Protein AF-A0A7C9CGF1-F1 (afdb_monomer_lite)

InterPro domains:
  IPR000195 Rab-GAP-TBC domain [PF00566] (1-51)
  IPR000195 Rab-GAP-TBC domain [PS50086] (1-29)
  IPR035969 Rab-GAP-TBC domain superfamily [SSF47923] (1-84)

Foldseek 3Di:
DVCCLVVVCPQQEDPVLSVVSLVVQVVCPLHLALSVLLVVLVCVVCVCVCVVVVDDPVRVVVVVNVNRHVDPSVSSSVSSSVVSVVCPVVVVVPDDPPDAGSDRCPPPPPVVPVVPPPD

Structure (mmCIF, N/CA/C/O backbone):
data_AF-A0A7C9CGF1-F1
#
_entry.id   AF-A0A7C9CGF1-F1
#
loop_
_atom_site.group_PDB
_atom_site.id
_atom_site.type_symbol
_atom_site.label_atom_id
_atom_site.label_alt_id
_atom_site.label_comp_id
_atom_site.label_asym_id
_atom_site.label_entity_id
_atom_site.label_seq_id
_atom_site.pdbx_PDB_ins_code
_atom_site.Cartn_x
_atom_site.Cartn_y
_atom_site.Cartn_z
_atom_site.occupancy
_atom_site.B_iso_or_equiv
_atom_site.auth_seq_id
_atom_site.auth_comp_id
_atom_site.auth_asym_id
_atom_site.auth_atom_id
_atom_site.pdbx_PDB_model_num
ATOM 1 N N . CYS A 1 1 ? -0.221 8.014 3.381 1.00 91.88 1 CYS A N 1
ATOM 2 C CA . CYS A 1 1 ? 0.756 7.001 2.913 1.00 91.88 1 CYS A CA 1
ATOM 3 C C . CYS A 1 1 ? 2.222 7.458 2.910 1.00 91.88 1 CYS A C 1
ATOM 5 O O . CYS A 1 1 ? 3.074 6.624 2.642 1.00 91.88 1 CYS A O 1
ATOM 7 N N . PHE A 1 2 ? 2.559 8.718 3.237 1.00 93.88 2 PHE A N 1
ATOM 8 C CA . PHE A 1 2 ? 3.953 9.204 3.202 1.00 93.88 2 PHE A CA 1
ATOM 9 C C . PHE A 1 2 ? 4.937 8.298 3.968 1.00 93.88 2 PHE A C 1
ATOM 11 O O . PHE A 1 2 ? 5.919 7.832 3.399 1.00 93.88 2 PHE A O 1
ATOM 18 N N . ARG A 1 3 ? 4.621 7.964 5.229 1.00 94.88 3 ARG A N 1
ATOM 19 C CA . ARG A 1 3 ? 5.440 7.073 6.071 1.00 94.88 3 ARG A CA 1
ATOM 20 C C . ARG A 1 3 ? 5.625 5.676 5.471 1.00 94.88 3 ARG A C 1
ATOM 22 O O . ARG A 1 3 ? 6.709 5.116 5.586 1.00 94.88 3 ARG A O 1
ATOM 29 N N . TRP A 1 4 ? 4.581 5.127 4.848 1.00 96.62 4 TRP A N 1
ATOM 30 C CA . TRP A 1 4 ? 4.604 3.788 4.254 1.00 96.62 4 TRP A CA 1
ATOM 31 C C . TRP A 1 4 ? 5.586 3.706 3.096 1.00 96.62 4 TRP A C 1
ATOM 33 O O . TRP A 1 4 ? 6.393 2.786 3.058 1.00 96.62 4 TRP A O 1
ATOM 43 N N . ILE A 1 5 ? 5.553 4.693 2.200 1.00 94.75 5 ILE A N 1
ATOM 44 C CA . ILE A 1 5 ? 6.433 4.749 1.031 1.00 94.75 5 ILE A CA 1
ATOM 45 C C . ILE A 1 5 ? 7.870 5.038 1.475 1.00 94.75 5 ILE A C 1
ATOM 47 O O . ILE A 1 5 ? 8.780 4.296 1.121 1.00 94.75 5 ILE A O 1
ATOM 51 N N . LEU A 1 6 ? 8.065 6.058 2.320 1.00 93.75 6 LEU A N 1
ATOM 52 C CA . LEU A 1 6 ? 9.394 6.489 2.765 1.00 93.75 6 LEU A CA 1
ATOM 53 C C . LEU A 1 6 ? 10.161 5.387 3.510 1.00 93.75 6 LEU A C 1
ATOM 55 O O . LEU A 1 6 ? 11.370 5.262 3.353 1.00 93.75 6 LEU A O 1
ATOM 59 N N . MET A 1 7 ? 9.460 4.597 4.326 1.00 94.19 7 MET A N 1
ATOM 60 C CA . MET A 1 7 ? 10.061 3.540 5.146 1.00 94.19 7 MET A CA 1
ATOM 61 C C . MET A 1 7 ? 9.799 2.133 4.597 1.00 94.19 7 MET A C 1
ATOM 63 O O . MET A 1 7 ? 10.061 1.165 5.307 1.00 94.19 7 MET A O 1
ATOM 67 N N . GLN A 1 8 ? 9.218 2.011 3.398 1.00 93.94 8 GLN A N 1
ATOM 68 C CA . GLN A 1 8 ? 8.784 0.743 2.792 1.00 93.94 8 GLN A CA 1
ATOM 69 C C . GLN A 1 8 ? 8.085 -0.188 3.791 1.00 93.94 8 GLN A C 1
ATOM 71 O O . GLN A 1 8 ? 8.501 -1.324 4.007 1.00 93.94 8 GLN A O 1
ATOM 76 N N . PHE A 1 9 ? 7.061 0.345 4.465 1.00 96.75 9 PHE A N 1
ATOM 77 C CA . PHE A 1 9 ? 6.241 -0.338 5.475 1.00 96.75 9 PHE A CA 1
ATOM 78 C C . PHE A 1 9 ? 6.984 -0.897 6.705 1.00 96.75 9 PHE A C 1
ATOM 80 O O . PHE A 1 9 ? 6.344 -1.483 7.575 1.00 96.75 9 PHE A O 1
ATOM 87 N N . LYS A 1 10 ? 8.283 -0.620 6.888 1.00 95.38 10 LYS A N 1
ATOM 88 C CA . LYS A 1 10 ? 9.075 -1.090 8.045 1.00 95.38 10 LYS A CA 1
ATOM 89 C C . LYS A 1 10 ? 8.490 -0.721 9.412 1.00 95.38 10 LYS A C 1
ATOM 91 O O . LYS A 1 10 ? 8.780 -1.376 10.406 1.00 95.38 10 LYS A O 1
ATOM 96 N N . ARG A 1 11 ? 7.719 0.369 9.489 1.00 96.38 11 ARG A N 1
ATOM 97 C CA . ARG A 1 11 ? 7.054 0.813 10.726 1.00 96.38 11 ARG A CA 1
ATOM 98 C C . ARG A 1 11 ? 5.650 0.241 10.910 1.00 96.38 11 ARG A C 1
ATOM 100 O O . ARG A 1 11 ? 5.061 0.503 11.946 1.00 96.38 11 ARG A O 1
ATOM 107 N N . GLU A 1 12 ? 5.125 -0.483 9.927 1.00 96.44 12 GLU A N 1
ATOM 108 C CA . GLU A 1 12 ? 3.760 -1.021 9.934 1.00 96.44 12 GLU A CA 1
ATOM 109 C C . GLU A 1 12 ? 3.708 -2.533 10.141 1.00 96.44 12 GLU A C 1
ATOM 111 O O . GLU A 1 12 ? 2.661 -3.047 10.517 1.00 96.44 12 GLU A O 1
ATOM 116 N N . LEU A 1 13 ? 4.810 -3.233 9.879 1.00 97.06 13 LEU A N 1
ATOM 117 C CA . LEU A 1 13 ? 4.887 -4.690 9.859 1.00 97.06 13 LEU A CA 1
ATOM 118 C C . LEU A 1 13 ? 5.853 -5.202 10.927 1.00 97.06 13 LEU A C 1
ATOM 120 O O . LEU A 1 13 ? 6.740 -4.475 11.389 1.00 97.06 13 LEU A O 1
ATOM 124 N N . ARG A 1 14 ? 5.716 -6.478 11.299 1.00 96.31 14 ARG A N 1
ATOM 125 C CA . ARG A 1 14 ? 6.732 -7.157 12.110 1.00 96.31 14 ARG A CA 1
ATOM 126 C C . ARG A 1 14 ? 8.006 -7.339 11.290 1.00 96.31 14 ARG A C 1
ATOM 128 O O . ARG A 1 14 ? 8.029 -7.158 10.073 1.00 96.31 14 ARG A O 1
ATOM 135 N N . TYR A 1 15 ? 9.091 -7.692 11.971 1.00 95.56 15 TYR A N 1
ATOM 136 C CA . TYR A 1 15 ? 10.398 -7.832 11.334 1.00 95.56 15 TYR A CA 1
ATOM 137 C C . TYR A 1 15 ? 10.380 -8.849 10.181 1.00 95.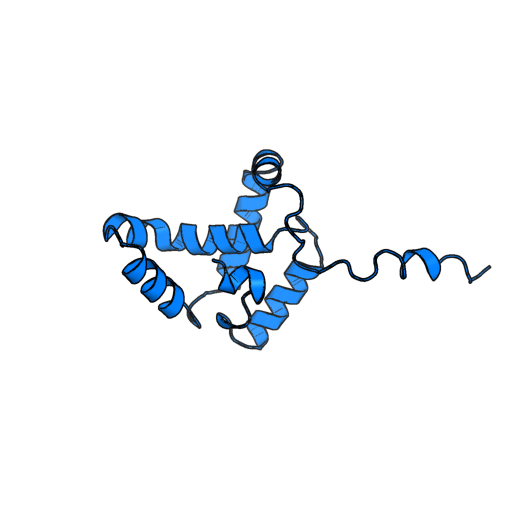56 15 TYR A C 1
ATOM 139 O O . TYR A 1 15 ? 10.770 -8.501 9.073 1.00 95.56 15 TYR A O 1
ATOM 147 N N . GLU A 1 16 ? 9.853 -10.051 10.416 1.00 97.25 16 GLU A N 1
ATOM 148 C CA . GLU A 1 16 ? 9.777 -11.125 9.411 1.00 97.25 16 GLU A CA 1
ATOM 149 C C . GLU A 1 16 ? 8.906 -10.734 8.208 1.00 97.25 16 GLU A C 1
ATOM 151 O O . GLU A 1 16 ? 9.317 -10.888 7.063 1.00 97.25 16 GLU A O 1
ATOM 156 N N . GLU A 1 17 ? 7.747 -10.123 8.461 1.00 97.56 17 GLU A N 1
ATOM 157 C CA . GLU A 1 17 ? 6.846 -9.609 7.418 1.00 97.56 17 GLU A CA 1
ATOM 158 C C . GLU A 1 17 ? 7.490 -8.486 6.597 1.00 97.56 17 GLU A C 1
ATOM 160 O O . GLU A 1 17 ? 7.263 -8.380 5.394 1.00 97.56 17 GLU A O 1
ATOM 165 N N . THR A 1 18 ? 8.310 -7.648 7.239 1.00 97.31 18 THR A N 1
ATOM 166 C CA . THR A 1 18 ? 9.072 -6.600 6.551 1.00 97.31 18 THR A CA 1
ATOM 167 C C . THR A 1 18 ? 10.103 -7.213 5.607 1.00 97.31 18 THR A C 1
ATOM 169 O O . THR A 1 18 ? 10.244 -6.732 4.487 1.00 97.31 18 THR A O 1
ATOM 172 N N . LEU A 1 19 ? 10.813 -8.263 6.040 1.00 96.88 19 LEU A N 1
ATOM 173 C CA . LEU A 1 19 ? 11.790 -8.956 5.195 1.00 96.88 19 LEU A CA 1
ATOM 174 C C . LEU A 1 19 ? 11.114 -9.587 3.975 1.00 96.88 19 LEU A C 1
ATOM 176 O O . LEU A 1 19 ? 11.542 -9.318 2.857 1.00 96.88 19 LEU A O 1
ATOM 180 N N . LEU A 1 20 ? 10.016 -10.320 4.184 1.00 96.75 20 LEU A N 1
ATOM 181 C CA . LEU A 1 20 ? 9.232 -10.924 3.102 1.00 96.75 20 LEU A CA 1
ATOM 182 C C . LEU A 1 20 ? 8.756 -9.867 2.102 1.00 96.75 20 LEU A C 1
ATOM 184 O O . LEU A 1 20 ? 8.906 -10.022 0.891 1.00 96.75 20 LEU A O 1
ATOM 188 N N . LEU A 1 21 ? 8.205 -8.757 2.600 1.00 97.25 21 LEU A N 1
ATOM 189 C CA . LEU A 1 21 ? 7.769 -7.666 1.738 1.00 97.25 21 LEU A CA 1
ATOM 190 C C . LEU A 1 21 ? 8.926 -7.122 0.891 1.00 97.25 21 LEU A C 1
ATOM 192 O O . LEU A 1 21 ? 8.753 -6.865 -0.299 1.00 97.25 21 LEU A O 1
ATOM 196 N N . TRP A 1 22 ? 10.093 -6.913 1.493 1.00 96.00 22 TRP A N 1
ATOM 197 C CA . TRP A 1 22 ? 11.251 -6.371 0.788 1.00 96.00 22 TRP A CA 1
ATOM 198 C C . TRP A 1 22 ? 11.790 -7.329 -0.273 1.00 96.00 22 TRP A C 1
ATOM 200 O O . TRP A 1 22 ? 12.086 -6.877 -1.377 1.00 96.00 22 TRP A O 1
ATOM 210 N N . GLU A 1 23 ? 11.832 -8.633 0.006 1.00 95.50 23 GLU A N 1
ATOM 211 C CA . GLU A 1 23 ? 12.182 -9.655 -0.988 1.00 95.50 23 GLU A CA 1
ATOM 212 C C . GLU A 1 23 ? 11.287 -9.543 -2.227 1.00 95.50 23 GLU A C 1
ATOM 214 O O . GLU A 1 23 ? 11.789 -9.448 -3.346 1.00 95.50 23 GLU A O 1
ATOM 219 N N . VAL A 1 24 ? 9.968 -9.439 -2.032 1.00 95.69 24 VAL A N 1
ATOM 220 C CA . VAL A 1 24 ? 9.007 -9.272 -3.132 1.00 95.69 24 VAL A CA 1
ATOM 221 C C . VAL A 1 24 ? 9.219 -7.943 -3.865 1.00 95.69 24 VAL A C 1
ATOM 223 O O . VAL A 1 24 ? 9.327 -7.924 -5.093 1.00 95.69 24 VAL A O 1
ATOM 226 N N . LEU A 1 25 ? 9.314 -6.827 -3.135 1.00 95.38 25 LEU A N 1
ATOM 227 C CA . LEU A 1 25 ? 9.446 -5.485 -3.711 1.00 95.38 25 LEU A CA 1
ATOM 228 C C . LEU A 1 25 ? 10.710 -5.297 -4.552 1.00 95.38 25 LEU A C 1
ATOM 230 O O . LEU A 1 25 ? 10.686 -4.503 -5.497 1.00 95.38 25 LEU A O 1
ATOM 234 N N . TRP A 1 26 ? 11.804 -5.964 -4.192 1.00 93.25 26 TRP A N 1
ATOM 235 C CA . TRP A 1 26 ? 13.101 -5.814 -4.850 1.00 93.25 26 TRP A CA 1
ATOM 236 C C . TRP A 1 26 ? 13.299 -6.764 -6.032 1.00 93.25 26 TRP A C 1
ATOM 238 O O . TRP A 1 26 ? 14.200 -6.540 -6.834 1.00 93.25 26 TRP A O 1
ATOM 248 N N . THR A 1 27 ? 12.436 -7.774 -6.203 1.00 92.38 27 THR A N 1
ATOM 249 C CA . THR A 1 27 ? 12.437 -8.598 -7.427 1.00 92.38 27 THR A CA 1
ATOM 250 C C . THR A 1 27 ? 12.005 -7.822 -8.669 1.00 92.38 27 THR A C 1
ATOM 252 O O . THR A 1 27 ? 12.331 -8.226 -9.782 1.00 92.38 27 THR A O 1
ATOM 255 N N . HIS A 1 28 ? 11.229 -6.745 -8.488 1.00 91.69 28 HIS A N 1
ATOM 256 C CA . HIS A 1 28 ? 10.596 -5.981 -9.566 1.00 91.69 28 HIS A CA 1
ATOM 257 C C . HIS A 1 28 ? 9.816 -6.840 -10.576 1.00 91.69 28 HIS A C 1
ATOM 259 O O . HIS A 1 28 ? 9.632 -6.429 -11.717 1.00 91.69 28 HIS A O 1
ATOM 265 N N . HIS A 1 29 ? 9.327 -8.013 -10.156 1.00 89.81 29 HIS A N 1
ATOM 266 C CA . HIS A 1 29 ? 8.724 -8.991 -11.061 1.00 89.81 29 HIS A CA 1
ATOM 267 C C . HIS A 1 29 ? 7.526 -8.434 -11.851 1.00 89.81 29 HIS A C 1
ATOM 269 O O . HIS A 1 29 ? 7.419 -8.672 -13.050 1.00 89.81 29 HIS A O 1
ATOM 275 N N . LEU A 1 30 ? 6.649 -7.671 -11.186 1.00 92.62 30 LEU A N 1
ATOM 276 C CA . LEU A 1 30 ? 5.475 -7.046 -11.810 1.00 92.62 30 LEU A CA 1
ATOM 277 C C . LEU A 1 30 ? 5.737 -5.599 -12.243 1.00 92.62 30 LEU A C 1
ATOM 279 O O . LEU A 1 30 ? 5.311 -5.170 -13.310 1.00 92.62 30 LEU A O 1
ATOM 283 N N . THR A 1 31 ? 6.384 -4.818 -11.377 1.00 94.12 31 THR A N 1
ATOM 284 C CA . THR A 1 31 ? 6.668 -3.394 -11.588 1.00 94.12 31 THR A CA 1
ATOM 285 C C . THR A 1 31 ? 7.679 -2.903 -10.551 1.00 94.12 31 THR A C 1
ATOM 287 O O . THR A 1 31 ? 7.729 -3.399 -9.421 1.00 94.12 31 THR A O 1
ATOM 290 N N . GLU A 1 32 ? 8.448 -1.872 -10.897 1.00 94.25 32 GLU A N 1
ATOM 291 C CA . GLU A 1 32 ? 9.348 -1.189 -9.964 1.00 94.25 32 GLU A CA 1
ATOM 292 C C . GLU A 1 32 ? 8.617 -0.349 -8.896 1.00 94.25 32 GLU A C 1
ATOM 294 O O . GLU A 1 32 ? 9.199 0.040 -7.880 1.00 94.25 32 GLU A O 1
ATOM 299 N N . HIS A 1 33 ? 7.311 -0.121 -9.079 1.00 96.00 33 HIS A N 1
ATOM 300 C CA . HIS A 1 33 ? 6.472 0.690 -8.194 1.00 96.00 33 HIS A CA 1
ATOM 301 C C . HIS A 1 33 ? 5.423 -0.123 -7.418 1.00 96.00 33 HIS A C 1
ATOM 303 O O . HIS A 1 33 ? 4.397 0.417 -7.001 1.00 96.00 33 HIS A O 1
ATOM 309 N N . LEU A 1 34 ? 5.670 -1.417 -7.174 1.00 96.50 34 LEU A N 1
ATOM 310 C CA . LEU A 1 34 ? 4.705 -2.311 -6.510 1.00 96.50 34 LEU A CA 1
ATOM 311 C C . LEU A 1 34 ? 4.266 -1.786 -5.128 1.00 96.50 34 LEU A C 1
ATOM 313 O O . LEU A 1 34 ? 3.109 -1.916 -4.738 1.00 96.50 34 LEU A O 1
ATOM 317 N N . HIS A 1 35 ? 5.157 -1.090 -4.421 1.00 96.31 35 HIS A N 1
ATOM 318 C CA . HIS A 1 35 ? 4.880 -0.436 -3.141 1.00 96.31 35 HIS A CA 1
ATOM 319 C C . HIS A 1 35 ? 3.714 0.579 -3.190 1.00 96.31 35 HIS A C 1
ATOM 321 O O . HIS A 1 35 ? 3.026 0.771 -2.182 1.00 96.31 35 HIS A O 1
ATOM 327 N N . LEU A 1 36 ? 3.442 1.201 -4.345 1.00 97.31 36 LEU A N 1
ATOM 328 C CA . LEU A 1 36 ? 2.279 2.076 -4.536 1.00 97.31 36 LEU A CA 1
ATOM 329 C C . LEU A 1 36 ? 0.978 1.269 -4.595 1.00 97.31 36 LEU A C 1
ATOM 331 O O . LEU A 1 36 ? -0.003 1.640 -3.950 1.00 97.31 36 LEU A O 1
ATOM 335 N N . TYR A 1 37 ? 0.982 0.132 -5.292 1.00 97.88 37 TYR A N 1
ATOM 336 C CA . TYR A 1 37 ? -0.166 -0.777 -5.350 1.00 97.88 37 TYR A CA 1
ATOM 337 C C . TYR A 1 37 ? -0.486 -1.370 -3.977 1.00 97.88 37 TYR A C 1
ATOM 339 O O . TYR A 1 37 ? -1.657 -1.482 -3.628 1.00 97.88 37 TYR A O 1
ATOM 347 N N . ILE A 1 38 ? 0.527 -1.640 -3.150 1.00 97.81 38 ILE A N 1
ATOM 348 C CA . ILE A 1 38 ? 0.338 -2.048 -1.748 1.00 97.81 38 ILE A CA 1
ATOM 349 C C . ILE A 1 38 ? -0.366 -0.944 -0.951 1.00 97.81 38 ILE A C 1
ATOM 351 O O . ILE A 1 38 ? -1.319 -1.221 -0.225 1.00 97.81 38 ILE A O 1
ATOM 355 N N . CYS A 1 39 ? 0.025 0.325 -1.123 1.00 97.56 39 CYS A N 1
ATOM 356 C CA . CYS A 1 39 ? -0.686 1.441 -0.488 1.00 97.56 39 CYS A CA 1
ATOM 357 C C . CYS A 1 39 ? -2.166 1.469 -0.900 1.00 97.56 39 CYS A C 1
ATOM 359 O O . CYS A 1 39 ? -3.040 1.654 -0.051 1.00 97.56 39 CYS A O 1
ATOM 361 N N . VAL A 1 40 ? -2.453 1.272 -2.191 1.00 97.31 40 VAL A N 1
ATOM 362 C CA . VAL A 1 40 ? -3.826 1.228 -2.709 1.00 97.31 40 VAL A CA 1
ATOM 363 C C . VAL A 1 40 ? -4.583 0.022 -2.157 1.00 97.31 40 VAL A C 1
ATOM 365 O O . VAL A 1 40 ? -5.727 0.188 -1.747 1.00 97.31 40 VAL A O 1
ATOM 368 N N . ALA A 1 41 ? -3.968 -1.159 -2.082 1.00 98.12 41 ALA A N 1
ATOM 369 C CA . ALA A 1 41 ? -4.577 -2.366 -1.527 1.00 98.12 41 ALA A CA 1
ATOM 370 C C . ALA A 1 41 ? -5.019 -2.160 -0.070 1.00 98.12 41 ALA A C 1
ATOM 372 O O . ALA A 1 41 ? -6.183 -2.406 0.264 1.00 98.12 41 ALA A O 1
ATOM 373 N N . VAL A 1 42 ? -4.146 -1.595 0.775 1.00 97.50 42 VAL A N 1
ATOM 374 C CA . VAL A 1 42 ? -4.489 -1.267 2.169 1.00 97.50 42 VAL A CA 1
ATOM 375 C C . VAL A 1 42 ? -5.642 -0.261 2.225 1.00 97.50 42 VAL A C 1
ATOM 377 O O . VAL A 1 42 ? -6.625 -0.483 2.932 1.00 97.50 42 VAL A O 1
ATOM 380 N N . LEU A 1 43 ? -5.584 0.830 1.454 1.00 96.56 43 LEU A N 1
ATOM 381 C CA . LEU A 1 43 ? -6.662 1.828 1.439 1.00 96.56 43 LEU A CA 1
ATOM 382 C C . LEU A 1 43 ? -7.987 1.252 0.909 1.00 96.56 43 LEU A C 1
ATOM 384 O O . LEU A 1 43 ? -9.046 1.540 1.470 1.00 96.56 43 LEU A O 1
ATOM 388 N N . LYS A 1 44 ? -7.941 0.398 -0.123 1.00 96.44 44 LYS A N 1
ATOM 389 C CA . LYS A 1 44 ? -9.104 -0.294 -0.702 1.00 96.44 44 LYS A CA 1
ATOM 390 C C . LYS A 1 44 ? -9.791 -1.158 0.353 1.00 96.44 44 LYS A C 1
ATOM 392 O O . LYS A 1 44 ? -11.015 -1.088 0.475 1.00 96.44 44 LYS A O 1
ATOM 397 N N . LYS A 1 45 ? -9.016 -1.904 1.153 1.00 96.50 45 LYS A N 1
ATOM 398 C CA . LYS A 1 45 ? -9.515 -2.755 2.248 1.00 96.50 45 LYS A CA 1
ATOM 399 C C . LYS A 1 45 ? -10.330 -1.964 3.275 1.00 96.50 45 LYS A C 1
ATOM 401 O O . LYS A 1 45 ? -11.369 -2.434 3.731 1.00 96.50 45 LYS A O 1
ATOM 406 N N . TYR A 1 46 ? -9.911 -0.740 3.597 1.00 95.56 46 TYR A N 1
ATOM 407 C CA . TYR A 1 46 ? -10.574 0.098 4.605 1.00 95.56 46 TYR A CA 1
ATOM 408 C C . TYR A 1 46 ? -11.504 1.177 4.033 1.00 95.56 46 TYR A C 1
ATOM 410 O O . TYR A 1 46 ? -12.072 1.959 4.801 1.00 95.56 46 TYR A O 1
ATOM 418 N N . ARG A 1 47 ? -11.735 1.199 2.712 1.00 95.44 47 ARG A N 1
ATOM 419 C CA . ARG A 1 47 ? -12.487 2.265 2.022 1.00 95.44 47 ARG A CA 1
ATOM 420 C C . ARG A 1 47 ? -13.861 2.539 2.644 1.00 95.44 47 ARG A C 1
ATOM 422 O O . ARG A 1 47 ? -14.238 3.691 2.826 1.00 95.44 47 ARG A O 1
ATOM 429 N N . ASN A 1 48 ? -14.600 1.483 3.000 1.00 94.38 48 ASN A N 1
ATOM 430 C CA . ASN A 1 48 ? -15.970 1.606 3.503 1.00 94.38 48 ASN A CA 1
ATOM 431 C C . ASN A 1 48 ? -15.981 2.228 4.904 1.00 94.38 48 ASN A C 1
ATOM 433 O O . ASN A 1 48 ? -16.881 2.995 5.221 1.00 94.38 48 ASN A O 1
ATOM 437 N N . LYS A 1 49 ? -14.964 1.938 5.726 1.00 93.19 49 LYS A N 1
ATOM 438 C CA . LYS A 1 49 ? -14.813 2.535 7.056 1.00 93.19 49 LYS A CA 1
ATOM 439 C C . LYS A 1 49 ? -14.426 4.008 6.946 1.00 93.19 49 LYS A C 1
ATOM 441 O O . LYS A 1 49 ? -15.031 4.836 7.613 1.00 93.19 49 LYS A O 1
ATOM 446 N N . ILE A 1 50 ? -13.469 4.328 6.073 1.00 92.88 50 ILE A N 1
ATOM 447 C CA . ILE A 1 50 ? -13.002 5.704 5.850 1.00 92.88 50 ILE A CA 1
ATOM 448 C C . ILE A 1 50 ? -14.154 6.588 5.352 1.00 92.88 50 ILE A C 1
ATOM 450 O O . ILE A 1 50 ? -14.428 7.634 5.937 1.00 92.88 50 ILE A O 1
ATOM 454 N N . MET A 1 51 ? -14.864 6.144 4.308 1.00 93.25 51 MET A N 1
ATOM 455 C CA . MET A 1 51 ? -15.962 6.910 3.708 1.00 93.25 51 MET A CA 1
ATOM 456 C C . MET A 1 51 ? -17.235 6.886 4.558 1.00 93.25 51 MET A C 1
ATOM 458 O O . MET A 1 51 ? -17.912 7.902 4.661 1.00 93.25 51 MET A O 1
ATOM 462 N N . GLY A 1 52 ? -17.558 5.756 5.193 1.00 91.50 52 GLY A N 1
ATOM 463 C CA . GLY A 1 52 ? -18.761 5.620 6.018 1.00 91.50 52 GLY A CA 1
ATOM 464 C C . GLY A 1 52 ? -18.719 6.465 7.291 1.00 91.50 52 GLY A C 1
ATOM 465 O O . GLY A 1 52 ? -19.742 7.010 7.689 1.00 91.50 52 GLY A O 1
ATOM 466 N N . VAL A 1 53 ? -17.537 6.617 7.899 1.00 89.12 53 VAL A N 1
ATOM 467 C CA . VAL A 1 53 ? -17.326 7.492 9.067 1.00 89.12 53 VAL A CA 1
ATOM 468 C C . VAL A 1 53 ? -17.145 8.961 8.656 1.00 89.12 53 VAL A C 1
ATOM 470 O O . VAL A 1 53 ? -17.223 9.833 9.512 1.00 89.12 53 VAL A O 1
ATOM 473 N N . GLN A 1 54 ? -16.936 9.245 7.363 1.00 90.12 54 GLN A N 1
ATOM 474 C CA . GLN A 1 54 ? -16.578 10.576 6.854 1.00 90.12 54 GLN A CA 1
ATOM 475 C C . GLN A 1 54 ? -15.398 11.174 7.633 1.00 90.12 54 GLN A C 1
ATOM 477 O O . GLN A 1 54 ? -15.476 12.273 8.175 1.00 90.12 54 GLN A O 1
ATOM 482 N N . MET A 1 55 ? -14.310 10.401 7.731 1.00 93.06 55 MET A N 1
ATOM 483 C CA . MET A 1 55 ? -13.133 10.803 8.502 1.00 93.06 55 MET A CA 1
ATOM 484 C C . MET A 1 55 ? -12.531 12.097 7.945 1.00 93.06 55 MET A C 1
ATOM 486 O O . MET A 1 55 ? -12.214 12.177 6.756 1.00 93.06 55 MET A O 1
ATOM 490 N N . ASP A 1 56 ? -12.322 13.077 8.821 1.00 93.94 56 ASP A N 1
ATOM 491 C CA . ASP A 1 56 ? -11.472 14.227 8.533 1.00 93.94 56 ASP A CA 1
ATOM 492 C C . ASP A 1 56 ? -9.987 13.823 8.535 1.00 93.94 56 ASP A C 1
ATOM 494 O O . ASP A 1 56 ? -9.626 12.670 8.794 1.00 93.94 56 ASP A O 1
ATOM 498 N N . PHE A 1 57 ? -9.105 14.766 8.201 1.00 93.75 57 PHE A N 1
ATOM 499 C CA . PHE A 1 57 ? -7.679 14.477 8.048 1.00 93.75 57 PHE A CA 1
ATOM 500 C C . PHE A 1 57 ? -7.051 13.894 9.322 1.00 93.75 57 PHE A C 1
ATOM 502 O O . PHE A 1 57 ? -6.324 12.902 9.243 1.00 93.75 57 PHE A O 1
ATOM 509 N N . ASP A 1 58 ? -7.358 14.464 10.487 1.00 95.44 58 ASP A N 1
ATOM 510 C CA . ASP A 1 58 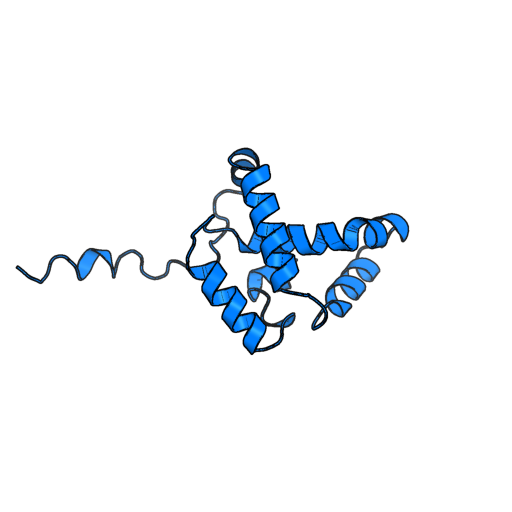? -6.783 14.030 11.761 1.00 95.44 58 ASP A CA 1
ATOM 511 C C . ASP A 1 58 ? -7.294 12.645 12.166 1.00 95.44 58 ASP A C 1
ATOM 513 O O . ASP A 1 58 ? -6.508 11.781 12.573 1.00 95.44 58 ASP A O 1
ATOM 517 N N . THR A 1 59 ? -8.592 12.384 11.982 1.00 95.31 59 THR A N 1
ATOM 518 C CA . THR A 1 59 ? -9.181 11.067 12.248 1.00 95.31 59 THR A CA 1
ATOM 519 C C . THR A 1 59 ? -8.623 10.016 11.299 1.00 95.31 59 THR A C 1
ATOM 521 O O . THR A 1 59 ? -8.269 8.919 11.735 1.00 95.31 59 THR A O 1
ATOM 524 N N . LEU A 1 60 ? -8.484 10.348 10.013 1.00 95.50 60 LEU A N 1
ATOM 525 C CA . LEU A 1 60 ? -7.879 9.461 9.026 1.00 95.50 60 LEU A CA 1
ATOM 526 C C . LEU A 1 60 ? -6.422 9.164 9.383 1.00 95.50 60 LEU A C 1
ATOM 528 O O . LEU A 1 60 ? -6.005 8.009 9.340 1.00 95.50 60 LEU A O 1
ATOM 532 N N . LEU A 1 61 ? -5.644 10.177 9.764 1.00 95.38 61 LEU A N 1
ATOM 533 C CA . LEU A 1 61 ? -4.246 10.000 10.142 1.00 95.38 61 LEU A CA 1
ATOM 534 C C . LEU A 1 61 ? -4.110 9.120 11.390 1.00 95.38 61 LEU A C 1
ATOM 536 O O . LEU A 1 61 ? -3.276 8.213 11.408 1.00 95.38 61 LEU A O 1
ATOM 540 N N . LYS A 1 62 ? -4.948 9.344 12.409 1.00 95.38 62 LYS A N 1
ATOM 541 C CA . LYS A 1 62 ? -5.008 8.495 13.603 1.00 95.38 62 LYS A CA 1
ATOM 542 C C . LYS A 1 62 ? -5.360 7.055 13.237 1.00 95.38 62 LYS A C 1
ATOM 544 O O . LYS A 1 62 ? -4.632 6.147 13.623 1.00 95.38 62 LYS A O 1
ATOM 549 N N . PHE A 1 63 ? -6.397 6.856 12.428 1.00 95.56 63 PHE A N 1
ATOM 550 C CA . PHE A 1 63 ? -6.811 5.536 11.963 1.00 95.56 63 PHE A CA 1
ATOM 551 C C . PHE A 1 63 ? -5.691 4.811 11.204 1.00 95.56 63 PHE A C 1
ATOM 553 O O . PHE A 1 63 ? -5.402 3.655 11.490 1.00 95.56 63 PHE A O 1
ATOM 560 N N . ILE A 1 64 ? -5.016 5.492 10.274 1.00 95.62 64 ILE A N 1
ATOM 561 C CA . ILE A 1 64 ? -3.886 4.932 9.521 1.00 95.62 64 ILE A CA 1
ATOM 562 C C . ILE A 1 64 ? -2.726 4.551 1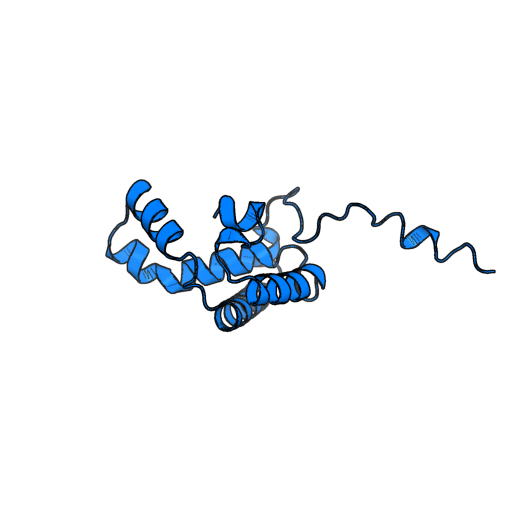0.449 1.00 95.62 64 ILE A C 1
ATOM 564 O O . ILE A 1 64 ? -2.092 3.522 10.235 1.00 95.62 64 ILE A O 1
ATOM 568 N N . ASN A 1 65 ? -2.453 5.346 11.486 1.00 95.00 65 ASN A N 1
ATOM 569 C CA . ASN A 1 65 ? -1.436 5.012 12.484 1.00 95.00 65 ASN A CA 1
ATOM 570 C C . ASN A 1 65 ? -1.827 3.795 13.332 1.00 95.00 65 ASN A C 1
ATOM 572 O O . ASN A 1 65 ? -0.963 2.995 13.672 1.00 95.00 65 ASN A O 1
ATOM 576 N N . GLU A 1 66 ? -3.110 3.636 13.649 1.00 95.94 66 GLU A N 1
ATOM 577 C CA . GLU A 1 66 ? -3.640 2.473 14.372 1.00 95.94 66 GLU A CA 1
ATOM 578 C C . GLU A 1 66 ? -3.601 1.176 13.544 1.00 95.94 66 GLU A C 1
ATOM 580 O O . GLU A 1 66 ? -3.781 0.102 14.106 1.00 95.94 66 GLU A O 1
ATOM 585 N N . LEU A 1 67 ? -3.339 1.235 12.231 1.00 95.44 67 LEU A N 1
ATOM 586 C CA . LEU A 1 67 ? -3.147 0.035 11.405 1.00 95.44 67 LEU A CA 1
ATOM 587 C C . LEU A 1 67 ? -1.777 -0.626 11.599 1.00 95.44 67 LEU A C 1
ATOM 589 O O . LEU A 1 67 ? -1.593 -1.764 11.166 1.00 95.44 67 LEU A O 1
ATOM 593 N N . THR A 1 68 ? -0.817 0.057 12.226 1.00 95.31 68 THR A N 1
ATOM 594 C CA . THR A 1 68 ? 0.506 -0.503 12.517 1.00 95.31 68 THR A CA 1
ATOM 595 C C . THR A 1 68 ? 0.375 -1.838 13.263 1.00 95.31 68 THR A C 1
ATOM 597 O O . THR A 1 68 ? -0.291 -1.918 14.290 1.00 95.31 68 THR A O 1
ATOM 600 N N . GLY A 1 69 ? 1.014 -2.895 12.756 1.00 94.12 69 GLY A N 1
ATOM 601 C CA . GLY A 1 69 ? 0.961 -4.246 13.325 1.00 94.12 69 GLY A CA 1
ATOM 602 C C . GLY A 1 69 ? -0.313 -5.036 13.004 1.00 94.12 69 GLY A C 1
ATOM 603 O O . GLY A 1 69 ? -0.417 -6.193 13.398 1.00 94.12 69 GLY A O 1
ATOM 604 N N . HIS A 1 70 ? -1.268 -4.442 12.283 1.00 96.00 70 HIS A N 1
ATOM 605 C CA . HIS A 1 70 ? -2.547 -5.063 11.919 1.00 96.00 70 HIS A CA 1
ATOM 606 C C . HIS A 1 70 ? -2.717 -5.270 10.405 1.00 96.00 70 HIS A C 1
ATOM 608 O O . HIS A 1 70 ? -3.767 -5.742 9.956 1.00 96.00 70 HIS A O 1
ATOM 614 N N . IL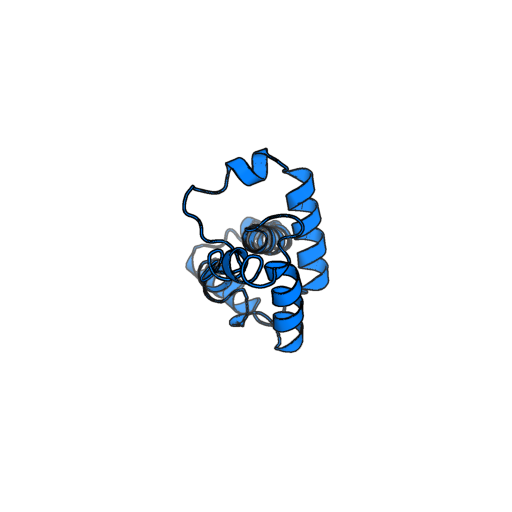E A 1 71 ? -1.708 -4.913 9.606 1.00 96.62 71 ILE A N 1
ATOM 615 C CA . ILE A 1 71 ? -1.706 -5.152 8.162 1.00 96.62 71 ILE A CA 1
ATOM 616 C C . ILE A 1 71 ? -1.304 -6.606 7.905 1.00 96.62 71 ILE A C 1
ATOM 618 O O . ILE A 1 71 ? -0.160 -6.988 8.113 1.00 96.62 71 ILE A O 1
ATOM 622 N N . ASP A 1 72 ? -2.252 -7.392 7.403 1.00 96.75 72 ASP A N 1
ATOM 623 C CA . ASP A 1 72 ? -1.996 -8.718 6.838 1.00 96.75 72 ASP A CA 1
ATOM 624 C C . ASP A 1 72 ? -1.274 -8.560 5.494 1.00 96.75 72 ASP A C 1
ATOM 626 O O . ASP A 1 72 ? -1.886 -8.158 4.497 1.00 96.75 72 ASP A O 1
ATOM 630 N N . ILE A 1 73 ? 0.039 -8.794 5.492 1.00 97.12 73 ILE A N 1
ATOM 631 C CA . ILE A 1 73 ? 0.882 -8.503 4.335 1.00 97.12 73 ILE A CA 1
ATOM 632 C C . ILE A 1 73 ? 0.667 -9.478 3.179 1.00 97.12 73 ILE A C 1
ATOM 634 O O . ILE A 1 73 ? 0.673 -9.042 2.031 1.00 97.12 73 ILE A O 1
ATOM 638 N N . GLU A 1 74 ? 0.406 -10.756 3.455 1.00 96.62 74 GLU A N 1
ATOM 639 C CA . GLU A 1 74 ? 0.188 -11.767 2.416 1.00 96.62 74 GLU A CA 1
ATOM 640 C C . GLU A 1 74 ? -1.092 -11.462 1.636 1.00 96.62 74 GLU A C 1
ATOM 642 O O . GLU A 1 74 ? -1.068 -11.350 0.408 1.00 96.62 74 GLU A O 1
ATOM 647 N N . ALA A 1 75 ? -2.196 -11.205 2.346 1.00 97.62 75 ALA A N 1
ATOM 648 C CA . ALA A 1 75 ? -3.448 -10.808 1.707 1.00 97.62 75 ALA A CA 1
ATOM 649 C C . ALA A 1 75 ? -3.308 -9.476 0.952 1.00 97.62 75 ALA A C 1
ATOM 651 O O . ALA A 1 75 ? -3.860 -9.306 -0.135 1.00 97.62 75 ALA A O 1
ATOM 652 N N . THR A 1 76 ? -2.551 -8.527 1.513 1.00 98.12 76 THR A N 1
ATOM 653 C CA . THR A 1 76 ? -2.327 -7.219 0.881 1.00 98.12 76 THR A CA 1
ATOM 654 C C . THR A 1 76 ? -1.500 -7.341 -0.400 1.00 98.12 76 THR A C 1
ATOM 656 O O . THR A 1 76 ? -1.790 -6.637 -1.366 1.00 98.12 76 THR A O 1
ATOM 659 N N . LEU A 1 77 ? -0.498 -8.225 -0.437 1.00 97.81 77 LEU A N 1
ATOM 660 C CA . LEU A 1 77 ? 0.306 -8.491 -1.632 1.00 97.81 77 LEU A CA 1
ATOM 661 C C . LEU A 1 77 ? -0.535 -9.110 -2.749 1.00 97.81 77 LEU A C 1
ATOM 663 O O . LEU A 1 77 ? -0.462 -8.627 -3.876 1.00 97.81 77 LEU A O 1
ATOM 667 N N . LEU A 1 78 ? -1.392 -10.085 -2.430 1.00 98.00 78 LEU A N 1
ATOM 668 C CA . LEU A 1 78 ? -2.324 -10.674 -3.401 1.00 98.00 78 LEU A CA 1
ATOM 669 C C . LEU A 1 78 ? -3.269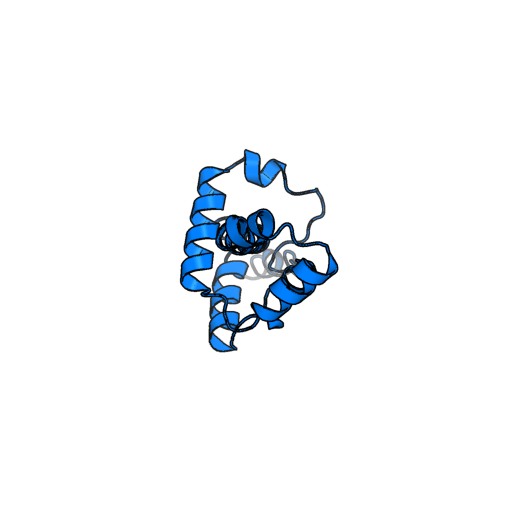 -9.619 -3.996 1.00 98.00 78 LEU A C 1
ATOM 671 O O . LEU A 1 78 ? -3.460 -9.551 -5.210 1.00 98.00 78 LEU A O 1
ATOM 675 N N . ASP A 1 79 ? -3.835 -8.751 -3.153 1.00 98.25 79 ASP A N 1
ATOM 676 C CA . ASP A 1 79 ? -4.677 -7.640 -3.608 1.00 98.25 79 ASP A CA 1
ATOM 677 C C . ASP A 1 79 ? -3.895 -6.636 -4.473 1.00 98.25 79 ASP A C 1
ATOM 679 O O . ASP A 1 79 ? -4.437 -6.104 -5.446 1.00 98.25 79 ASP A O 1
ATOM 683 N N . ALA A 1 80 ? -2.640 -6.348 -4.118 1.00 98.12 80 ALA A N 1
ATOM 684 C CA . ALA A 1 80 ? -1.779 -5.424 -4.849 1.00 98.12 80 ALA A CA 1
ATOM 685 C C . ALA A 1 80 ? -1.381 -5.976 -6.225 1.00 98.12 80 ALA A C 1
ATOM 687 O O . ALA A 1 80 ? -1.427 -5.237 -7.208 1.00 98.12 80 ALA A O 1
ATOM 688 N N . GLU A 1 81 ? -1.048 -7.264 -6.310 1.00 97.44 81 GLU A N 1
ATOM 689 C CA . GLU A 1 81 ? -0.783 -7.968 -7.565 1.00 97.44 81 GLU A CA 1
ATOM 690 C C . GLU A 1 81 ? -2.016 -7.951 -8.470 1.00 97.44 81 GLU A C 1
ATOM 692 O O . GLU A 1 81 ? -1.935 -7.496 -9.612 1.00 97.44 81 GLU A O 1
ATOM 697 N N . ALA A 1 82 ? -3.183 -8.324 -7.937 1.00 97.94 82 ALA A N 1
ATOM 698 C CA . ALA A 1 82 ? -4.434 -8.284 -8.685 1.00 97.94 82 ALA A CA 1
ATOM 699 C C . ALA A 1 82 ? -4.752 -6.870 -9.203 1.00 97.94 82 ALA A C 1
ATOM 701 O O . ALA A 1 82 ? -5.177 -6.710 -10.348 1.00 97.94 82 ALA A O 1
ATOM 702 N N . LEU A 1 83 ? -4.519 -5.830 -8.391 1.00 97.50 83 LEU A N 1
ATOM 703 C CA . LEU A 1 83 ? -4.670 -4.433 -8.811 1.00 97.50 83 LEU A CA 1
ATOM 704 C C . LEU A 1 83 ? -3.685 -4.052 -9.921 1.00 97.50 83 LEU A C 1
ATOM 706 O O . LEU A 1 83 ? -4.088 -3.391 -10.877 1.00 97.50 83 LEU A O 1
ATOM 710 N N . CYS A 1 84 ? -2.422 -4.462 -9.806 1.00 97.06 84 CYS A N 1
ATOM 711 C CA . CYS A 1 84 ? -1.391 -4.194 -10.805 1.00 97.06 84 CYS A CA 1
ATOM 712 C C . CYS A 1 84 ? -1.749 -4.829 -12.154 1.00 97.06 84 CYS A C 1
ATOM 714 O O . CYS A 1 84 ? -1.707 -4.157 -13.183 1.00 97.06 84 CYS A O 1
ATOM 716 N N . MET A 1 85 ? -2.176 -6.094 -12.149 1.00 96.62 85 MET A N 1
ATOM 717 C CA . MET A 1 85 ? -2.581 -6.806 -13.364 1.00 96.62 85 MET A CA 1
ATOM 718 C C . MET A 1 85 ? -3.867 -6.234 -13.969 1.00 96.62 85 MET A C 1
ATOM 720 O O . MET A 1 85 ? -3.951 -6.065 -15.182 1.00 96.62 85 MET A O 1
ATOM 724 N N . TYR A 1 86 ? -4.863 -5.911 -13.137 1.00 97.12 86 TYR A N 1
ATOM 725 C CA . TYR A 1 86 ? -6.141 -5.367 -13.600 1.00 97.12 86 TYR A CA 1
ATOM 726 C C . TYR A 1 86 ? -5.996 -3.975 -14.227 1.00 97.12 86 TYR A C 1
ATOM 728 O O . TYR A 1 86 ? -6.632 -3.682 -15.238 1.00 97.12 86 TYR A O 1
ATOM 736 N N . LEU A 1 87 ? -5.184 -3.102 -13.623 1.00 95.88 87 LEU A N 1
ATOM 737 C CA . LEU A 1 87 ? -4.987 -1.739 -14.117 1.00 95.88 87 LEU A CA 1
ATOM 738 C C . LEU A 1 87 ? -4.026 -1.681 -15.310 1.00 95.88 87 LEU A C 1
ATOM 740 O O . LEU A 1 87 ? -4.183 -0.798 -16.156 1.00 95.88 87 LEU A O 1
ATOM 744 N N . GLY A 1 88 ? -3.051 -2.593 -15.384 1.00 94.38 88 GLY A N 1
ATOM 745 C CA . GLY A 1 88 ? -2.091 -2.682 -16.483 1.00 94.38 88 GLY A CA 1
ATOM 746 C C . GLY A 1 88 ? -1.438 -1.334 -16.807 1.00 94.38 88 GLY A C 1
ATOM 747 O O . GLY A 1 88 ? -1.013 -0.592 -15.917 1.00 94.38 88 GLY A O 1
ATOM 748 N N . GLU A 1 89 ? -1.413 -0.982 -18.093 1.00 93.31 89 GLU A N 1
ATOM 749 C CA . GLU A 1 89 ? -0.830 0.273 -18.589 1.00 93.31 89 GLU A CA 1
ATOM 750 C C . GLU A 1 89 ? -1.514 1.524 -18.020 1.00 93.31 89 GLU A C 1
ATOM 752 O O . GLU A 1 89 ? -0.848 2.526 -17.771 1.00 93.31 89 GLU A O 1
ATOM 757 N N . ASN A 1 90 ? -2.820 1.466 -17.735 1.00 95.62 90 ASN A N 1
ATOM 758 C CA . ASN A 1 90 ? -3.543 2.598 -17.149 1.00 95.62 90 ASN A CA 1
ATOM 759 C C . ASN A 1 90 ? -3.081 2.878 -15.713 1.00 95.62 90 ASN A C 1
ATOM 761 O O . ASN A 1 90 ? -3.024 4.033 -15.293 1.00 95.62 90 ASN A O 1
ATOM 765 N N . GLY A 1 91 ? -2.739 1.828 -14.960 1.00 93.25 91 GLY A N 1
ATOM 766 C CA . GLY A 1 91 ? -2.166 1.957 -13.621 1.00 93.25 91 GLY A CA 1
ATOM 767 C C . GLY A 1 91 ? -0.782 2.592 -13.673 1.00 93.25 91 GLY A C 1
ATOM 768 O O . GLY A 1 91 ? -0.514 3.548 -12.948 1.00 93.25 91 GLY A O 1
ATOM 769 N N . ALA A 1 92 ? 0.063 2.115 -14.591 1.00 93.38 92 ALA A N 1
ATOM 770 C CA . ALA A 1 92 ? 1.394 2.669 -14.817 1.00 93.38 92 ALA A CA 1
ATOM 771 C C . ALA A 1 92 ? 1.348 4.141 -15.268 1.00 93.38 92 ALA A C 1
ATOM 773 O O . ALA A 1 92 ? 2.110 4.958 -14.758 1.00 93.38 92 ALA A O 1
ATOM 774 N N . ALA A 1 93 ? 0.409 4.507 -16.146 1.00 95.12 93 ALA A N 1
ATOM 775 C CA . ALA A 1 93 ? 0.230 5.879 -16.622 1.00 95.12 93 ALA A CA 1
ATOM 776 C C . ALA A 1 93 ? -0.187 6.870 -15.517 1.00 95.12 93 ALA A C 1
ATOM 778 O O . ALA A 1 93 ? 0.032 8.073 -15.656 1.00 95.12 93 ALA A O 1
ATOM 779 N N . CYS A 1 94 ? -0.769 6.388 -14.412 1.00 95.00 94 CYS A N 1
ATOM 780 C CA . CYS A 1 94 ? -1.108 7.222 -13.257 1.00 95.00 94 CYS A CA 1
ATOM 781 C C . CYS A 1 94 ? 0.103 7.559 -12.372 1.00 95.00 94 CYS A C 1
ATOM 783 O O . CYS A 1 94 ? -0.016 8.407 -11.484 1.00 95.00 94 CYS A O 1
ATOM 785 N N . ILE A 1 95 ? 1.245 6.889 -12.559 1.00 94.69 95 ILE A N 1
ATOM 786 C CA . ILE A 1 95 ? 2.439 7.095 -11.737 1.00 94.69 95 ILE A CA 1
ATOM 787 C C . ILE A 1 95 ? 3.192 8.326 -12.263 1.00 94.69 95 ILE A C 1
ATOM 789 O O . ILE A 1 95 ? 3.603 8.339 -13.425 1.00 94.69 95 ILE A O 1
ATOM 793 N N . PRO A 1 96 ? 3.402 9.373 -11.440 1.00 93.12 96 PRO A N 1
ATOM 794 C CA . PRO A 1 96 ? 4.103 10.568 -11.890 1.00 93.12 96 PRO A CA 1
ATOM 795 C C . PRO A 1 96 ? 5.551 10.271 -12.310 1.00 93.12 96 PRO A C 1
ATOM 797 O O . PRO A 1 96 ? 6.237 9.495 -11.631 1.00 93.12 96 PRO A O 1
ATOM 800 N N . PRO A 1 97 ? 6.063 10.931 -13.364 1.00 90.31 97 PRO A N 1
ATOM 801 C CA . PRO A 1 97 ? 7.458 10.787 -13.759 1.00 90.31 97 PRO A CA 1
ATOM 802 C C . PRO A 1 97 ? 8.387 11.255 -12.631 1.00 90.31 97 PRO A C 1
ATOM 804 O O . PRO A 1 97 ? 8.135 12.271 -11.982 1.00 90.31 97 PRO A O 1
ATOM 807 N N . GLY A 1 98 ? 9.467 10.509 -12.395 1.00 88.94 98 GLY A N 1
ATOM 808 C CA . GLY A 1 98 ? 10.410 10.774 -11.302 1.00 88.94 98 GLY A CA 1
ATOM 809 C C . GLY A 1 98 ? 9.999 10.188 -9.947 1.00 88.94 98 GLY A C 1
ATOM 810 O O . GLY A 1 98 ? 10.713 10.388 -8.964 1.00 88.94 98 GLY A O 1
ATOM 811 N N . THR A 1 99 ? 8.887 9.447 -9.878 1.00 91.69 99 THR A N 1
ATOM 812 C CA . THR A 1 99 ? 8.572 8.634 -8.697 1.00 91.69 99 THR A CA 1
ATOM 813 C C . THR A 1 99 ? 9.675 7.588 -8.504 1.00 91.69 99 THR A C 1
ATOM 815 O O . THR A 1 99 ? 9.998 6.885 -9.458 1.00 91.69 99 THR A O 1
ATOM 818 N N . PRO A 1 100 ? 10.289 7.473 -7.315 1.00 91.62 100 PRO A N 1
ATOM 819 C CA . PRO A 1 100 ? 11.354 6.503 -7.103 1.00 91.62 100 PRO A CA 1
ATOM 820 C C . PRO A 1 100 ? 10.815 5.057 -7.080 1.00 91.62 100 PRO A C 1
ATOM 822 O O . PRO A 1 100 ? 9.703 4.817 -6.595 1.00 91.62 100 PRO A O 1
ATOM 825 N N . PRO A 1 101 ? 11.588 4.077 -7.575 1.00 93.00 101 PRO A N 1
ATO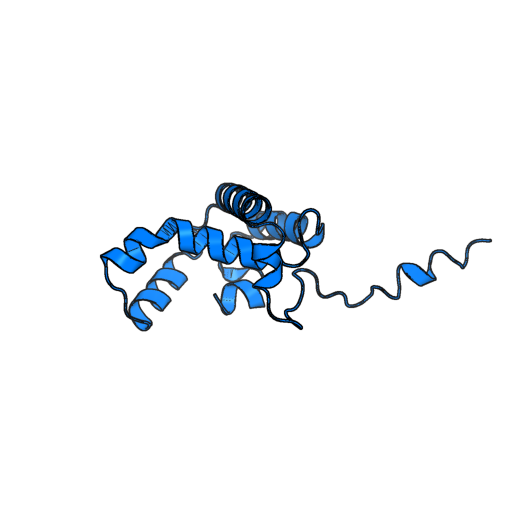M 826 C CA . PRO A 1 101 ? 11.267 2.657 -7.434 1.00 93.00 101 PRO A CA 1
ATOM 827 C C . PRO A 1 101 ? 11.396 2.166 -5.982 1.00 93.00 101 PRO A C 1
ATOM 829 O O . PRO A 1 101 ? 12.025 2.815 -5.142 1.00 93.00 101 PRO A O 1
ATOM 832 N N . SER A 1 102 ? 10.821 0.995 -5.676 1.00 88.56 102 SER A N 1
ATOM 833 C CA . SER A 1 102 ? 10.954 0.359 -4.350 1.00 88.56 102 SER A CA 1
ATOM 834 C C . SER A 1 102 ? 12.393 -0.003 -4.007 1.00 88.56 102 SER A C 1
ATOM 836 O O . SER A 1 102 ? 12.762 0.026 -2.843 1.00 88.56 102 SER A O 1
ATOM 838 N N . LEU A 1 103 ? 13.235 -0.341 -4.973 1.00 85.75 103 LEU A N 1
ATOM 839 C CA . LEU A 1 103 ? 14.663 -0.474 -4.734 1.00 85.75 103 LEU A CA 1
ATOM 840 C C . LEU A 1 103 ? 15.332 0.758 -5.333 1.00 85.75 103 LEU A C 1
ATOM 842 O O . LEU A 1 103 ? 15.281 0.916 -6.551 1.00 85.75 103 LEU A O 1
ATOM 846 N N . PRO A 1 104 ? 15.961 1.639 -4.534 1.00 72.19 104 PRO A N 1
ATOM 847 C CA . PRO A 1 104 ? 16.764 2.712 -5.091 1.00 72.19 104 PRO A CA 1
ATOM 848 C C . PRO A 1 104 ? 17.844 2.079 -5.968 1.00 72.19 104 PRO A C 1
ATOM 850 O O . PRO A 1 104 ? 18.707 1.354 -5.470 1.00 72.19 104 PRO A O 1
ATOM 853 N N . LEU A 1 105 ? 17.781 2.315 -7.279 1.00 65.19 105 LEU A N 1
ATOM 854 C CA . LEU A 1 105 ? 18.799 1.872 -8.227 1.00 65.19 105 LEU A CA 1
ATOM 855 C C . LEU A 1 105 ? 20.074 2.692 -7.996 1.00 65.19 105 LEU A C 1
ATOM 857 O O . LEU A 1 105 ? 20.419 3.573 -8.776 1.00 65.19 105 LEU A O 1
ATOM 861 N N . THR A 1 106 ? 20.789 2.421 -6.906 1.00 58.59 106 THR A N 1
ATOM 862 C CA . THR A 1 106 ? 22.055 3.097 -6.607 1.00 58.59 106 THR A CA 1
ATOM 863 C C . THR A 1 106 ? 23.178 2.584 -7.518 1.00 58.59 106 THR A C 1
ATOM 865 O O . THR A 1 106 ? 24.196 3.249 -7.630 1.00 58.59 106 THR A O 1
ATOM 868 N N . ASN A 1 107 ? 23.011 1.447 -8.216 1.00 46.97 107 ASN A N 1
ATOM 869 C CA . ASN A 1 107 ? 24.121 0.764 -8.898 1.00 46.97 107 ASN A CA 1
ATOM 870 C C . ASN A 1 107 ? 23.759 -0.033 -10.172 1.00 46.97 107 ASN A C 1
ATOM 872 O O . ASN A 1 107 ? 24.392 -1.045 -10.460 1.00 46.97 107 ASN A O 1
ATOM 876 N N . ALA A 1 108 ? 22.843 0.438 -11.026 1.00 48.28 108 ALA A N 1
ATOM 877 C CA . ALA A 1 108 ? 22.680 -0.174 -12.360 1.00 48.28 108 ALA A CA 1
ATOM 878 C C . ALA A 1 108 ? 23.944 -0.066 -13.256 1.00 48.28 108 ALA A C 1
ATOM 880 O O . ALA A 1 108 ? 24.001 -0.683 -14.312 1.00 48.28 108 ALA A O 1
ATOM 881 N N . ARG A 1 109 ? 24.975 0.687 -12.835 1.00 41.91 109 ARG A N 1
ATOM 882 C CA . ARG A 1 109 ? 26.287 0.762 -13.505 1.00 41.91 109 ARG A CA 1
ATOM 883 C C . ARG A 1 109 ? 27.302 -0.293 -13.050 1.00 41.91 109 ARG A C 1
ATOM 885 O O . ARG A 1 109 ? 28.279 -0.499 -13.756 1.00 41.91 109 ARG A O 1
ATOM 892 N N . VAL A 1 110 ? 27.112 -0.954 -11.904 1.00 45.38 110 VAL A N 1
ATOM 893 C CA . VAL A 1 110 ? 28.100 -1.934 -11.400 1.00 45.38 110 VAL A CA 1
ATOM 894 C C . VAL A 1 110 ? 27.843 -3.326 -11.982 1.00 45.38 110 VAL A C 1
ATOM 896 O O . VAL A 1 110 ? 28.786 -4.025 -12.342 1.00 45.38 110 VAL A O 1
ATOM 899 N N . SER A 1 111 ? 26.579 -3.698 -12.196 1.00 41.16 111 SER A N 1
ATOM 900 C CA . SER A 1 111 ? 26.222 -4.979 -12.825 1.00 41.16 111 SER A CA 1
ATOM 901 C C . SER A 1 111 ? 26.625 -5.050 -14.301 1.00 41.16 111 SER A C 1
ATOM 903 O O . SER A 1 111 ? 26.941 -6.126 -14.795 1.00 41.16 111 SER A O 1
ATOM 905 N N . SER A 1 112 ? 26.645 -3.909 -15.002 1.00 41.84 112 SER A N 1
ATOM 906 C CA . SER A 1 112 ? 27.068 -3.829 -16.405 1.00 41.84 112 SER A CA 1
ATOM 907 C C . SER A 1 112 ? 28.586 -3.794 -16.589 1.00 41.84 112 SER A C 1
ATOM 909 O O . SER A 1 112 ? 29.039 -3.959 -17.710 1.00 41.84 112 SER A O 1
ATOM 911 N N . GLN A 1 113 ? 29.373 -3.550 -15.532 1.00 40.25 113 GLN A N 1
ATOM 912 C CA . GLN A 1 113 ? 30.839 -3.491 -15.631 1.00 40.25 113 GLN A CA 1
ATOM 913 C C . GLN A 1 113 ? 31.546 -4.767 -15.163 1.00 40.25 113 GLN A C 1
ATOM 915 O O . GLN A 1 113 ? 32.669 -5.005 -15.587 1.00 40.25 113 GLN A O 1
ATOM 920 N N . LEU A 1 114 ? 30.904 -5.631 -14.366 1.00 44.03 114 LEU A N 1
ATOM 921 C CA . LEU A 1 114 ? 31.508 -6.915 -13.975 1.00 44.03 114 LEU A CA 1
ATOM 922 C C . LEU A 1 114 ? 31.402 -8.017 -15.049 1.00 44.03 114 LEU A C 1
ATOM 924 O O . LEU A 1 114 ? 32.045 -9.054 -14.911 1.00 44.03 114 LEU A O 1
ATOM 928 N N . GLY A 1 115 ? 30.585 -7.820 -16.090 1.00 39.66 115 GLY A N 1
ATOM 929 C CA . GLY A 1 115 ? 30.404 -8.790 -17.179 1.00 39.66 115 GLY A CA 1
ATOM 930 C C . GLY A 1 115 ? 31.472 -8.735 -18.276 1.00 39.66 115 GLY A C 1
ATOM 931 O O . GLY A 1 115 ? 31.618 -9.711 -19.005 1.00 39.66 115 GLY A O 1
ATOM 932 N N . ASP A 1 116 ? 32.233 -7.637 -18.361 1.00 41.66 116 ASP A N 1
ATOM 933 C CA . ASP A 1 116 ? 33.170 -7.369 -19.465 1.00 41.66 116 ASP A CA 1
ATOM 934 C C . ASP A 1 116 ? 34.657 -7.570 -19.090 1.00 41.66 116 ASP A C 1
ATOM 936 O O . ASP A 1 116 ? 35.527 -7.389 -19.937 1.00 41.66 116 ASP A O 1
ATOM 940 N N . GLU A 1 117 ? 34.979 -7.975 -17.852 1.00 41.47 117 GLU A N 1
ATOM 941 C CA . GLU A 1 117 ? 36.367 -8.231 -17.402 1.00 41.47 117 GLU A CA 1
ATOM 942 C C . GLU A 1 117 ? 36.749 -9.725 -17.317 1.00 41.47 117 GLU A C 1
ATOM 944 O O . GLU A 1 117 ? 37.798 -10.072 -16.775 1.00 41.47 117 GLU A O 1
ATOM 949 N N . ILE A 1 118 ? 35.940 -10.631 -17.879 1.00 44.81 118 ILE A N 1
ATOM 950 C CA . ILE A 1 118 ? 36.309 -12.050 -18.026 1.00 44.81 118 ILE A CA 1
ATOM 951 C C . ILE A 1 118 ? 36.208 -12.465 -19.501 1.00 44.81 118 ILE A C 1
ATOM 953 O O . ILE A 1 118 ? 35.302 -13.200 -19.894 1.00 44.81 118 ILE A O 1
ATOM 957 N N . LEU A 1 119 ? 37.163 -11.994 -20.309 1.00 39.69 119 LEU A N 1
ATOM 958 C CA . LEU A 1 119 ? 37.656 -12.682 -21.509 1.00 39.69 119 LEU A CA 1
ATOM 959 C C . LEU A 1 119 ? 39.128 -12.332 -21.759 1.00 39.69 119 LEU A C 1
ATOM 961 O O . LEU A 1 119 ? 39.443 -11.123 -21.820 1.00 39.69 119 LEU A O 1
#

Radius of gyration: 16.84 Å; chains: 1; bounding box: 56×27×36 Å

Organism: Opuntia streptacantha (NCBI:txid393608)

pLDDT: mean 88.61, std 16.88, range [39.66, 98.25]

Secondary structure (DSSP, 8-state):
-HHHHHTTTTTTS-HHHHHHHHHHHHH-SS-TTHHHHHHHHHHHHHHHHHHHHT--HHHHHHHHHHTTTT--HHHHHHHHHHHHHHHHHHHHHTSPTTPPPSS--S-TTTTTTTTSS--

Sequence (119 aa):
CFRWILMQFKRELRYEETLLLWEVLWTHHLTEHLHLYICVAVLKKYRNKIMGVQMDFDTLLKFINELTGHIDIEATLLDAEALCMYLGENGAACIPPGTPPSLPLTNARVSSQLGDEIL